Protein AF-A0A8J8CD61-F1 (afdb_monomer_lite)

InterPro domains:
  IPR012393 Tricorn protease [PTHR43253] (1-53)
  IPR029045 ClpP/crotonase-like domain superfamily [SSF52096] (2-52)

Organism: NCBI:txid2823368

Sequence (64 aa):
QPQYAFWFKDVGWNVENYGTDPTIEVEIAPQDYRAGTDTQLERALKEVTSLLSKGEGMVDEPVI

Secondary structure (DSSP, 8-state):
-------BTTTBTTTTTT----SS-----HHHHHHT--HHHHHHHHHHHHHHHHT-S--S----

Foldseek 3Di:
DDPDADQDPVCGRPCPPPHDDDPDDDDCDPVCVVVVHDRPVVVVVVVCVVCVVVVNNDDDDDPD

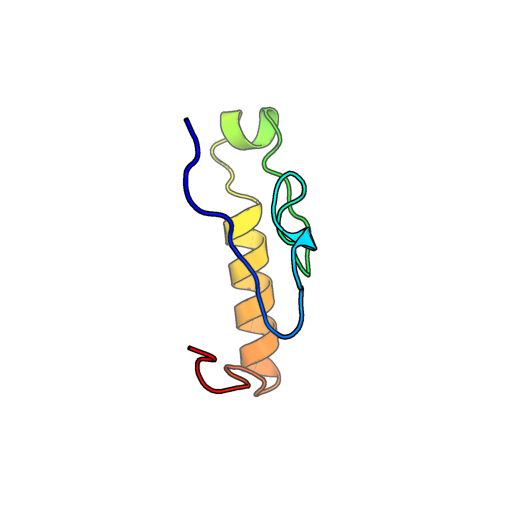Structure (mmCIF, N/CA/C/O backbone):
data_AF-A0A8J8CD61-F1
#
_entry.id   AF-A0A8J8CD61-F1
#
loop_
_atom_site.group_PDB
_atom_site.id
_atom_site.type_symbol
_atom_site.label_atom_id
_atom_site.label_alt_id
_atom_site.label_comp_id
_atom_site.label_asym_id
_atom_site.label_entity_id
_atom_site.label_seq_id
_atom_site.pdbx_PDB_ins_code
_atom_site.Cartn_x
_atom_site.Cartn_y
_atom_site.Cartn_z
_atom_site.occupancy
_atom_site.B_iso_or_equiv
_atom_site.auth_seq_id
_atom_site.auth_comp_id
_atom_site.auth_asym_id
_atom_site.auth_atom_id
_atom_site.pdbx_PDB_model_num
ATOM 1 N N . GLN A 1 1 ? 14.031 11.916 -20.868 1.00 52.75 1 GLN A N 1
ATOM 2 C CA . GLN A 1 1 ? 14.911 10.817 -20.413 1.00 52.75 1 GLN A CA 1
ATOM 3 C C . GLN A 1 1 ? 14.893 10.792 -18.887 1.00 52.75 1 GLN A C 1
ATOM 5 O O . GLN A 1 1 ? 14.911 11.890 -18.331 1.00 52.75 1 GLN A O 1
ATOM 10 N N . PRO A 1 2 ? 14.831 9.621 -18.222 1.00 75.69 2 PRO A N 1
ATOM 11 C CA . PRO A 1 2 ? 15.039 9.521 -16.777 1.00 75.69 2 PRO A CA 1
ATOM 12 C C . PRO A 1 2 ? 16.525 9.759 -16.475 1.00 75.69 2 PRO A C 1
ATOM 14 O O . PRO A 1 2 ? 17.383 9.082 -17.033 1.00 75.69 2 PRO A O 1
ATOM 17 N N . GLN A 1 3 ? 16.831 10.782 -15.675 1.00 83.50 3 GLN A N 1
ATOM 18 C CA . GLN A 1 3 ? 18.214 11.189 -15.367 1.00 83.50 3 GLN A CA 1
ATOM 19 C C . GLN A 1 3 ? 18.640 10.826 -13.939 1.00 83.50 3 GLN A C 1
ATOM 21 O O . GLN A 1 3 ? 19.809 10.978 -13.597 1.00 83.50 3 GLN A O 1
ATOM 26 N N . TYR A 1 4 ? 17.706 10.339 -13.120 1.00 82.44 4 TYR A N 1
ATOM 27 C CA . TYR A 1 4 ? 17.928 10.015 -11.716 1.00 82.44 4 TYR A CA 1
ATOM 28 C C . TYR A 1 4 ? 17.229 8.702 -11.393 1.00 82.44 4 TYR A C 1
ATOM 30 O O . TYR A 1 4 ? 16.065 8.532 -11.758 1.00 82.44 4 TYR A O 1
ATOM 38 N N . ALA A 1 5 ? 17.962 7.809 -10.734 1.00 85.38 5 ALA A N 1
ATOM 39 C CA . ALA A 1 5 ? 17.458 6.540 -10.234 1.00 85.38 5 ALA A CA 1
ATOM 40 C C . ALA A 1 5 ? 17.303 6.610 -8.710 1.00 85.38 5 ALA A C 1
ATOM 42 O O . ALA A 1 5 ? 18.079 7.303 -8.041 1.00 85.38 5 ALA A O 1
ATOM 43 N N . PHE A 1 6 ? 16.319 5.896 -8.171 1.00 85.31 6 PHE A N 1
ATOM 44 C CA . PHE A 1 6 ? 16.060 5.837 -6.734 1.00 85.31 6 PHE A CA 1
ATOM 45 C C . PHE A 1 6 ? 16.669 4.578 -6.114 1.00 85.31 6 PHE A C 1
ATOM 47 O O . PHE A 1 6 ? 16.488 3.466 -6.605 1.00 85.31 6 PHE A O 1
ATOM 54 N N . TRP 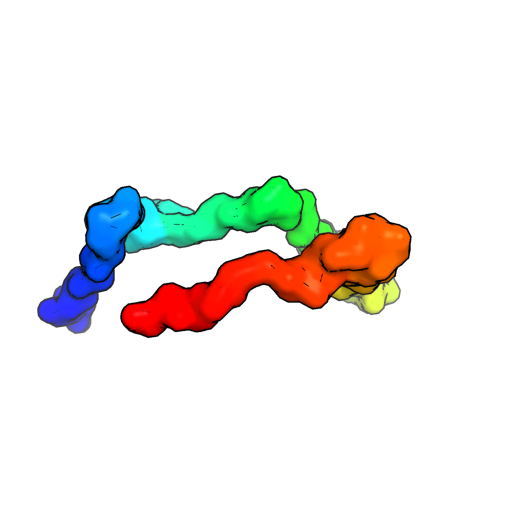A 1 7 ? 17.386 4.773 -5.007 1.00 90.25 7 TRP A N 1
ATOM 55 C CA . TRP A 1 7 ? 17.992 3.712 -4.211 1.00 90.25 7 TRP A CA 1
ATOM 56 C C . TRP A 1 7 ? 17.620 3.887 -2.746 1.00 90.25 7 TRP A C 1
ATOM 58 O O . TRP A 1 7 ? 17.712 4.995 -2.215 1.00 90.25 7 TRP A O 1
ATOM 68 N N . PHE A 1 8 ? 17.272 2.787 -2.086 1.00 88.50 8 PHE A N 1
ATOM 69 C CA . PHE A 1 8 ? 16.986 2.756 -0.653 1.00 88.50 8 PHE A CA 1
ATOM 70 C C . PHE A 1 8 ? 17.980 1.849 0.078 1.00 88.50 8 PHE A C 1
ATOM 72 O O . PHE A 1 8 ? 18.476 0.876 -0.488 1.00 88.50 8 PHE A O 1
ATOM 79 N N . LYS A 1 9 ? 18.279 2.152 1.346 1.00 90.06 9 LYS A N 1
ATOM 80 C CA . LYS A 1 9 ? 19.301 1.428 2.129 1.00 90.06 9 LYS A CA 1
ATOM 81 C C . LYS A 1 9 ? 18.977 -0.049 2.341 1.00 90.06 9 LYS A C 1
ATOM 83 O O . LYS A 1 9 ? 19.874 -0.884 2.400 1.00 90.06 9 LYS A O 1
ATOM 88 N N . ASP A 1 10 ? 17.701 -0.332 2.481 1.00 87.56 10 ASP A N 1
ATOM 89 C CA . ASP A 1 10 ? 17.079 -1.620 2.737 1.00 87.56 10 ASP A CA 1
ATOM 90 C C . ASP A 1 10 ? 16.596 -2.304 1.448 1.00 87.56 10 ASP A C 1
ATOM 92 O O . ASP A 1 10 ? 16.772 -3.512 1.305 1.00 87.56 10 ASP A O 1
ATOM 96 N N . VAL A 1 11 ? 16.050 -1.543 0.489 1.00 86.62 11 VAL A N 1
ATOM 97 C CA . VAL A 1 11 ? 15.454 -2.094 -0.750 1.00 86.62 11 VAL A CA 1
ATOM 98 C C . VAL A 1 11 ? 16.413 -2.089 -1.950 1.00 86.62 11 VAL A C 1
ATOM 100 O O . VAL A 1 11 ? 16.237 -2.848 -2.904 1.00 86.62 11 VAL A O 1
ATOM 103 N N . GLY A 1 12 ? 17.468 -1.276 -1.933 1.00 89.88 12 GLY A N 1
ATOM 104 C CA . GLY A 1 12 ? 18.393 -1.124 -3.052 1.00 89.88 12 GLY A CA 1
ATOM 105 C C . GLY A 1 12 ? 17.725 -0.502 -4.283 1.00 89.88 12 GLY A C 1
ATOM 106 O O . GLY A 1 12 ? 16.982 0.467 -4.161 1.00 89.88 12 GLY A O 1
ATOM 107 N N . TRP A 1 13 ? 17.983 -1.064 -5.468 1.00 91.50 13 TRP A N 1
ATOM 108 C CA . TRP A 1 13 ? 17.413 -0.619 -6.754 1.00 91.50 13 TRP A CA 1
ATOM 109 C C . TRP A 1 13 ? 16.079 -1.298 -7.111 1.00 91.50 13 TRP A C 1
ATOM 111 O O . TRP A 1 13 ? 15.564 -1.106 -8.207 1.00 91.50 13 TRP A O 1
ATOM 121 N N . ASN A 1 14 ? 15.529 -2.131 -6.223 1.00 90.38 14 ASN A N 1
ATOM 122 C CA . ASN A 1 14 ? 14.476 -3.088 -6.580 1.00 90.38 14 ASN A CA 1
ATOM 123 C C . ASN A 1 14 ? 13.071 -2.479 -6.732 1.00 90.38 14 ASN A C 1
ATOM 125 O O . ASN A 1 14 ? 12.150 -3.198 -7.099 1.00 90.38 14 ASN A O 1
ATOM 129 N N . VAL A 1 15 ? 12.888 -1.183 -6.456 1.00 92.62 15 VAL A N 1
ATOM 130 C CA . VAL A 1 15 ? 11.585 -0.511 -6.616 1.00 92.62 15 VAL A CA 1
ATOM 131 C C . VAL A 1 15 ? 11.293 -0.214 -8.086 1.00 92.62 15 VAL A C 1
ATOM 133 O O . VAL A 1 15 ? 10.154 -0.337 -8.542 1.00 92.62 15 VAL A O 1
ATOM 136 N N . GLU A 1 16 ? 12.307 0.194 -8.850 1.00 91.31 16 GLU A N 1
ATOM 137 C CA . GLU A 1 16 ? 12.110 0.593 -10.240 1.00 91.31 16 GLU A CA 1
ATOM 138 C C . GLU A 1 16 ? 11.624 -0.593 -11.083 1.00 91.31 16 GLU A C 1
ATOM 140 O O . GLU A 1 16 ? 12.208 -1.672 -11.060 1.00 91.31 16 GLU A O 1
ATOM 145 N N . ASN A 1 17 ? 10.546 -0.378 -11.847 1.00 91.81 17 ASN A N 1
ATOM 146 C CA . ASN A 1 17 ? 9.893 -1.394 -12.681 1.00 91.81 17 ASN A CA 1
ATOM 147 C C . ASN A 1 17 ? 9.258 -2.581 -11.912 1.00 91.81 17 ASN A C 1
ATOM 149 O O . ASN A 1 17 ? 8.898 -3.577 -12.538 1.00 91.81 17 ASN A O 1
ATOM 153 N N . TYR A 1 18 ? 9.089 -2.466 -10.587 1.00 93.12 18 TYR A N 1
ATOM 1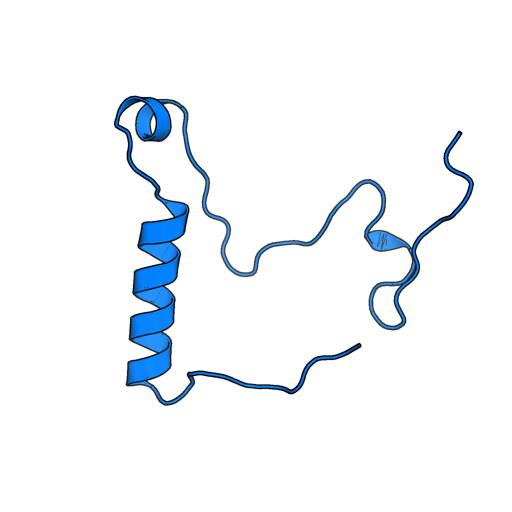54 C CA . TYR A 1 18 ? 8.376 -3.438 -9.744 1.00 93.12 18 TYR A CA 1
ATOM 155 C C . TYR A 1 18 ? 7.298 -2.756 -8.887 1.00 93.12 18 TYR A C 1
ATOM 157 O O . TYR A 1 18 ? 6.116 -3.050 -9.038 1.00 93.12 18 TYR A O 1
ATOM 165 N N . GLY A 1 19 ? 7.691 -1.778 -8.064 1.00 91.81 19 GLY A N 1
ATOM 166 C CA . GLY A 1 19 ? 6.834 -1.127 -7.071 1.00 91.81 19 GLY A CA 1
ATOM 167 C C . GLY A 1 19 ? 7.137 -1.589 -5.643 1.00 91.81 19 GLY A C 1
ATOM 168 O O . GLY A 1 19 ? 8.263 -1.977 -5.337 1.00 91.81 19 GLY A O 1
ATOM 169 N N . THR A 1 20 ? 6.132 -1.523 -4.772 1.00 92.88 20 THR A N 1
ATOM 170 C CA . THR A 1 20 ? 6.181 -2.055 -3.405 1.00 92.88 20 THR A CA 1
ATOM 171 C C . THR A 1 20 ? 4.959 -2.927 -3.195 1.00 92.88 20 THR A C 1
ATOM 173 O O . THR A 1 20 ? 3.844 -2.504 -3.502 1.00 92.88 20 THR A O 1
ATOM 176 N N . ASP A 1 21 ? 5.166 -4.113 -2.635 1.00 94.81 21 ASP A N 1
ATOM 177 C CA . ASP A 1 21 ? 4.067 -5.024 -2.354 1.00 94.81 21 ASP A CA 1
ATOM 178 C C . ASP A 1 21 ? 3.218 -4.501 -1.187 1.00 94.81 21 ASP A C 1
ATOM 180 O O . ASP A 1 21 ? 3.762 -4.135 -0.137 1.00 94.81 21 ASP A O 1
ATOM 184 N N . PRO A 1 22 ? 1.883 -4.467 -1.323 1.00 95.12 22 PRO A N 1
ATOM 185 C CA . PRO A 1 22 ? 1.025 -4.175 -0.192 1.00 95.12 22 PRO A CA 1
ATOM 186 C C . PRO A 1 22 ? 1.052 -5.353 0.788 1.00 95.12 22 PRO A C 1
ATOM 188 O O . PRO A 1 22 ? 0.985 -6.515 0.393 1.00 95.12 22 PRO A O 1
ATOM 191 N N . THR A 1 23 ? 1.048 -5.072 2.093 1.00 96.06 23 THR A N 1
ATOM 192 C CA . THR A 1 23 ? 0.874 -6.122 3.116 1.00 96.06 23 THR A CA 1
ATOM 193 C C . THR A 1 23 ? -0.442 -6.880 2.924 1.00 96.06 23 THR A C 1
ATOM 195 O O . THR A 1 23 ? -0.548 -8.068 3.222 1.00 96.06 23 THR A O 1
ATOM 198 N N . ILE A 1 24 ? -1.464 -6.167 2.449 1.00 96.50 24 ILE A N 1
ATOM 199 C CA . ILE A 1 24 ? -2.778 -6.700 2.123 1.00 9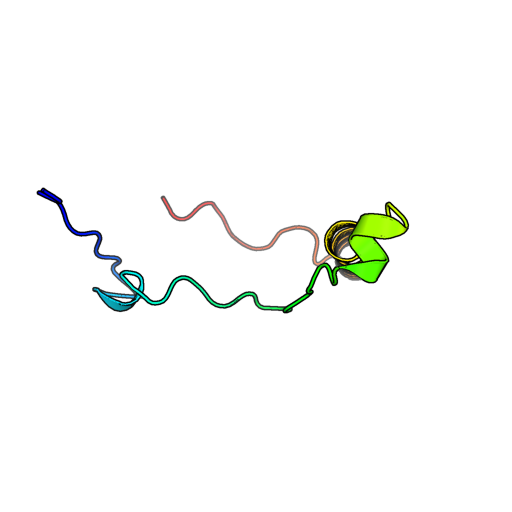6.50 24 ILE A CA 1
ATOM 200 C C . ILE A 1 24 ? -3.150 -6.181 0.738 1.00 96.50 24 ILE A C 1
ATOM 202 O O . ILE A 1 24 ? -3.471 -5.004 0.581 1.00 96.50 24 ILE A O 1
ATOM 206 N N . GLU A 1 25 ? -3.150 -7.068 -0.248 1.00 97.50 25 GLU A N 1
ATOM 207 C CA . GLU A 1 25 ? -3.637 -6.763 -1.590 1.00 97.50 25 GLU A CA 1
ATOM 208 C C . GLU A 1 25 ? -5.171 -6.687 -1.599 1.00 97.50 25 GLU A C 1
ATOM 210 O O . GLU A 1 25 ? -5.864 -7.574 -1.087 1.00 97.50 25 GLU A O 1
ATOM 215 N N . VAL A 1 26 ? -5.705 -5.596 -2.149 1.00 97.94 26 VAL A N 1
ATOM 216 C CA . VAL A 1 26 ? -7.144 -5.376 -2.311 1.00 97.94 26 VAL A CA 1
ATOM 217 C C . VAL A 1 26 ? -7.382 -4.688 -3.643 1.00 97.94 26 VAL A C 1
ATOM 219 O O . VAL A 1 26 ? -7.038 -3.523 -3.832 1.00 97.94 26 VAL A O 1
ATOM 222 N N . GLU A 1 27 ? -8.009 -5.414 -4.553 1.00 97.50 27 GLU A N 1
ATOM 223 C CA . GLU A 1 27 ? -8.362 -4.903 -5.870 1.00 97.50 27 GLU A CA 1
ATOM 224 C C . GLU A 1 27 ? -9.684 -4.132 -5.844 1.00 97.50 27 GLU A C 1
ATOM 226 O O . GLU A 1 27 ? -10.600 -4.466 -5.087 1.00 97.50 27 GLU A O 1
ATOM 231 N N . ILE A 1 28 ? -9.804 -3.138 -6.727 1.00 98.00 28 ILE A N 1
ATOM 232 C CA . ILE A 1 28 ? -11.092 -2.531 -7.093 1.00 98.00 28 ILE A CA 1
ATOM 233 C C . ILE A 1 28 ? -11.479 -3.115 -8.449 1.00 98.00 28 ILE A C 1
ATOM 235 O O . ILE A 1 28 ? -11.023 -2.645 -9.495 1.00 98.00 28 ILE A O 1
ATOM 239 N N . ALA A 1 29 ? -12.306 -4.162 -8.453 1.00 98.06 29 ALA A N 1
ATOM 240 C CA . ALA A 1 29 ? -12.695 -4.796 -9.703 1.00 98.06 29 ALA A CA 1
ATOM 241 C C . ALA A 1 29 ? -13.662 -3.895 -10.503 1.00 98.06 29 ALA A C 1
ATOM 243 O O . ALA A 1 29 ? -14.369 -3.058 -9.931 1.00 98.06 29 ALA A O 1
ATOM 244 N N . PRO A 1 30 ? -13.778 -4.068 -11.834 1.00 98.50 30 PRO A N 1
ATOM 245 C CA . PRO A 1 30 ? -14.639 -3.217 -12.660 1.00 98.50 30 PRO A CA 1
ATOM 246 C C . PRO A 1 30 ? -16.111 -3.171 -12.218 1.00 98.50 30 PRO A C 1
ATOM 248 O O . PRO A 1 30 ? -16.772 -2.143 -12.375 1.00 98.50 30 PRO A O 1
ATOM 251 N N . GLN A 1 31 ? -16.646 -4.272 -11.681 1.00 98.44 31 GLN A N 1
ATOM 252 C CA . GLN A 1 31 ? -18.002 -4.315 -11.131 1.00 98.44 31 GLN A CA 1
ATOM 253 C C . GLN A 1 31 ? -18.148 -3.526 -9.824 1.00 98.44 31 GLN A C 1
ATOM 255 O O . GLN A 1 31 ? -19.200 -2.923 -9.627 1.00 98.44 31 GLN A O 1
ATOM 260 N N . ASP A 1 32 ? -17.106 -3.474 -8.990 1.00 98.50 32 ASP A N 1
ATOM 261 C CA . ASP A 1 32 ? -17.104 -2.711 -7.736 1.00 98.50 32 ASP A CA 1
ATOM 262 C C . ASP A 1 32 ? -17.064 -1.218 -8.056 1.00 98.50 32 ASP A C 1
ATOM 264 O O . ASP A 1 32 ? -17.894 -0.450 -7.571 1.00 98.50 32 ASP A O 1
ATOM 268 N N . TYR A 1 33 ? -16.206 -0.831 -9.009 1.00 97.94 33 TYR A N 1
ATOM 269 C CA . TYR A 1 33 ? -16.186 0.529 -9.545 1.00 97.94 33 TYR A CA 1
ATOM 270 C C . TYR A 1 33 ? -17.554 0.934 -10.112 1.00 97.94 33 TYR A C 1
ATOM 272 O O . TYR A 1 33 ? -18.068 2.006 -9.799 1.00 97.94 33 TYR A O 1
ATOM 280 N N . ARG A 1 34 ? -18.190 0.062 -10.912 1.00 98.44 34 ARG A N 1
ATOM 281 C CA . ARG A 1 34 ? -19.536 0.316 -11.456 1.00 98.44 34 ARG A CA 1
ATOM 282 C C . ARG A 1 34 ? -20.586 0.470 -10.352 1.00 98.44 34 ARG A C 1
ATOM 284 O O . ARG A 1 34 ? -21.516 1.254 -10.520 1.00 98.44 34 ARG A O 1
ATOM 291 N N . ALA A 1 35 ? -20.463 -0.291 -9.270 1.00 98.25 35 ALA A N 1
ATOM 292 C CA . ALA A 1 35 ? -21.356 -0.220 -8.120 1.00 98.25 35 ALA A CA 1
ATOM 293 C C . ALA A 1 35 ? -21.065 0.981 -7.198 1.00 98.25 35 ALA A C 1
ATOM 295 O O . ALA A 1 35 ? -21.878 1.275 -6.325 1.00 98.25 35 ALA A O 1
ATOM 296 N N . GLY A 1 36 ? -19.946 1.690 -7.399 1.00 98.12 36 GLY A N 1
ATOM 297 C CA . GLY A 1 36 ? -19.491 2.760 -6.510 1.00 98.12 36 GLY A CA 1
ATOM 298 C C . GLY A 1 36 ? -18.964 2.247 -5.166 1.00 98.12 36 GLY A C 1
ATOM 299 O O . GLY A 1 36 ? -18.955 2.997 -4.193 1.00 98.12 36 GLY A O 1
ATOM 300 N N . THR A 1 37 ? -18.560 0.978 -5.101 1.00 98.25 37 THR A N 1
ATOM 301 C CA . THR A 1 37 ? -18.025 0.337 -3.897 1.00 98.25 37 THR A CA 1
ATOM 302 C C . THR A 1 37 ? -16.505 0.469 -3.871 1.00 98.25 37 THR A C 1
ATOM 304 O O . THR A 1 37 ? -15.821 -0.008 -4.776 1.00 98.25 37 THR A O 1
ATOM 307 N N . ASP A 1 38 ? -15.973 1.095 -2.820 1.00 98.44 38 ASP A N 1
ATOM 308 C CA . ASP A 1 38 ? -14.532 1.193 -2.574 1.00 98.44 38 ASP A CA 1
ATOM 309 C C . ASP A 1 38 ? -14.086 0.081 -1.614 1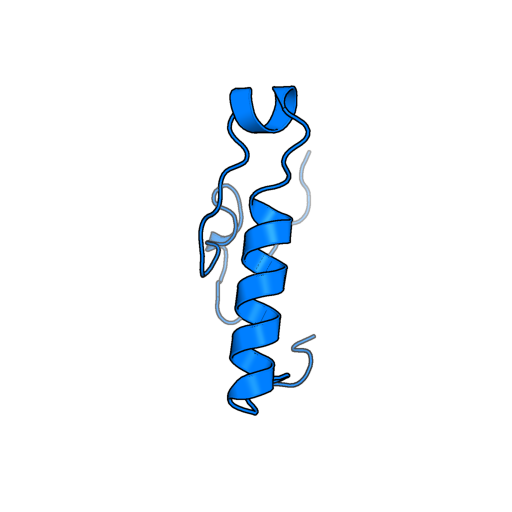.00 98.44 38 ASP A C 1
ATOM 311 O O . ASP A 1 38 ? -14.112 0.217 -0.387 1.00 98.44 38 ASP A O 1
ATOM 315 N N . THR A 1 39 ? -13.679 -1.046 -2.193 1.00 98.44 39 THR A N 1
ATOM 316 C CA . THR A 1 39 ? -13.218 -2.235 -1.465 1.00 98.44 39 THR A CA 1
ATOM 317 C C . THR A 1 39 ? -11.944 -1.971 -0.655 1.00 98.44 39 THR A C 1
ATOM 319 O O . THR A 1 39 ? -11.754 -2.576 0.406 1.00 98.44 39 THR A O 1
ATOM 322 N N . GLN A 1 40 ? -11.081 -1.053 -1.109 1.00 98.50 40 GLN A N 1
ATOM 323 C CA . GLN A 1 40 ? -9.840 -0.698 -0.417 1.00 98.50 40 GLN A CA 1
ATOM 324 C C . GLN A 1 40 ? -10.134 0.101 0.853 1.00 98.50 40 GLN A C 1
ATOM 326 O O . GLN A 1 40 ? -9.605 -0.230 1.918 1.00 98.50 40 GLN A O 1
ATOM 331 N N . LEU A 1 41 ? -11.023 1.097 0.781 1.00 98.44 41 LEU A N 1
ATOM 332 C CA . LEU A 1 41 ? -11.428 1.884 1.947 1.00 98.44 41 LEU A CA 1
ATOM 333 C C . LEU A 1 41 ? -12.165 1.027 2.982 1.00 98.44 41 LEU A C 1
ATOM 335 O O . LEU A 1 41 ? -11.885 1.126 4.179 1.00 98.44 41 LEU A O 1
ATOM 339 N N . GLU A 1 42 ? -13.066 0.147 2.540 1.00 98.31 42 GLU A N 1
ATOM 340 C CA . GLU A 1 42 ? -13.753 -0.792 3.432 1.00 98.31 42 GLU A CA 1
ATOM 341 C C . GLU A 1 42 ? -12.762 -1.704 4.166 1.00 98.31 42 GLU A C 1
ATOM 343 O O . GLU A 1 42 ? -12.859 -1.885 5.388 1.00 98.31 42 GLU A O 1
ATOM 348 N N . ARG A 1 43 ? -11.762 -2.240 3.449 1.00 98.25 43 ARG A N 1
ATOM 349 C CA . ARG A 1 43 ? -10.710 -3.043 4.077 1.00 98.25 43 ARG A CA 1
ATOM 350 C C . ARG A 1 43 ? -9.886 -2.213 5.058 1.00 98.25 43 ARG A C 1
ATOM 352 O O . ARG A 1 43 ? -9.652 -2.679 6.172 1.00 98.25 43 ARG A O 1
ATOM 359 N N . ALA A 1 44 ? -9.485 -1.001 4.683 1.00 97.62 44 ALA A N 1
ATOM 360 C CA . ALA A 1 44 ? -8.688 -0.121 5.533 1.00 97.62 44 ALA A CA 1
ATOM 361 C C . ALA A 1 44 ? -9.406 0.205 6.852 1.00 97.62 44 ALA A C 1
ATOM 363 O O . ALA A 1 44 ? -8.812 0.074 7.922 1.00 97.62 44 ALA A O 1
ATOM 364 N N . LEU A 1 45 ? -10.699 0.547 6.802 1.00 98.00 45 LEU A N 1
ATOM 365 C CA . LEU A 1 45 ? -11.501 0.824 7.999 1.00 98.00 45 LEU A CA 1
ATOM 366 C C . LEU A 1 45 ? -11.580 -0.388 8.931 1.00 98.00 45 LEU A C 1
ATOM 368 O O 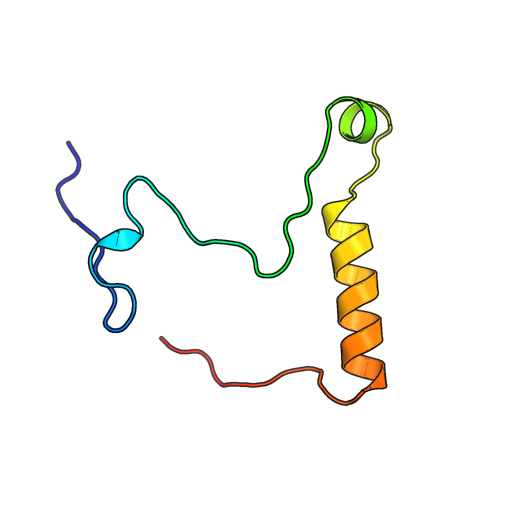. LEU A 1 45 ? -11.442 -0.246 10.151 1.00 98.00 45 LEU A O 1
ATOM 372 N N . LYS A 1 46 ? -11.765 -1.586 8.366 1.00 97.75 46 LYS A N 1
ATOM 373 C CA . LYS A 1 46 ? -11.777 -2.833 9.136 1.00 97.75 46 LYS A CA 1
ATOM 374 C C . LYS A 1 46 ? -10.443 -3.073 9.843 1.00 97.75 46 LYS A C 1
ATOM 376 O O . LYS A 1 46 ? -10.442 -3.385 11.034 1.00 97.75 46 LYS A O 1
ATOM 381 N N . GLU A 1 47 ? -9.327 -2.925 9.132 1.00 96.75 47 GLU A N 1
ATOM 382 C CA . GLU A 1 47 ? -7.999 -3.158 9.707 1.00 96.75 47 GLU A CA 1
ATOM 383 C C . GLU A 1 47 ? -7.651 -2.114 10.767 1.00 96.75 47 GLU A C 1
ATOM 385 O O . GLU A 1 47 ? -7.258 -2.483 11.870 1.00 96.75 47 GLU A O 1
ATOM 390 N N . VAL A 1 48 ? -7.895 -0.826 10.508 1.00 95.62 48 VAL A N 1
ATOM 391 C CA . VAL A 1 48 ? -7.656 0.239 11.496 1.00 95.62 48 VAL A CA 1
ATOM 392 C C . VAL A 1 48 ? -8.482 0.011 12.762 1.00 95.62 48 VAL A C 1
ATOM 394 O O . VAL A 1 48 ? -7.949 0.095 13.866 1.00 95.62 48 VAL A O 1
ATOM 397 N N . THR A 1 49 ? -9.762 -0.345 12.632 1.00 96.44 49 THR A N 1
ATOM 398 C CA . THR A 1 49 ? -10.618 -0.635 13.796 1.00 96.44 49 THR A CA 1
ATOM 399 C C . THR A 1 49 ? -10.096 -1.836 14.592 1.00 96.44 49 THR A C 1
ATOM 401 O O . THR A 1 49 ? -10.063 -1.805 15.823 1.00 96.44 49 THR A O 1
ATOM 404 N N . SER A 1 50 ? -9.640 -2.882 13.897 1.00 95.31 50 SER A N 1
ATOM 405 C CA . SER A 1 50 ? -9.021 -4.065 14.503 1.00 95.31 50 SER A CA 1
ATOM 406 C C . SER A 1 50 ? -7.735 -3.708 15.259 1.00 95.31 50 SER A C 1
ATOM 408 O O . SER A 1 50 ? -7.611 -4.053 16.434 1.00 95.31 50 SER A O 1
ATOM 410 N N . LEU A 1 51 ? -6.818 -2.959 14.643 1.00 94.81 51 LEU A N 1
ATOM 411 C CA . LEU A 1 51 ? -5.561 -2.524 15.263 1.00 94.81 51 LEU A CA 1
ATOM 412 C C . LEU A 1 51 ? -5.806 -1.659 16.505 1.00 94.81 51 LEU A C 1
ATOM 414 O O . LEU A 1 51 ? -5.215 -1.904 17.556 1.00 94.81 51 LEU A O 1
ATOM 418 N N . LEU A 1 52 ? -6.738 -0.705 16.428 1.00 92.94 52 LEU A N 1
ATOM 419 C CA . LEU A 1 52 ? -7.120 0.128 17.572 1.00 92.94 52 LEU A CA 1
ATOM 420 C C . LEU A 1 52 ? -7.662 -0.712 18.732 1.00 92.94 52 LEU A C 1
ATOM 422 O O . LEU A 1 52 ? -7.291 -0.479 19.880 1.00 92.94 52 LEU A O 1
ATOM 426 N N . SER A 1 53 ? -8.485 -1.725 18.443 1.00 93.44 53 SER A N 1
ATOM 427 C CA . SER A 1 53 ? -9.021 -2.621 19.477 1.00 93.44 53 SER A CA 1
ATOM 428 C C . SER A 1 53 ? -7.942 -3.453 20.183 1.00 93.44 53 SER A C 1
ATOM 430 O O . SER A 1 53 ? -8.118 -3.824 21.342 1.00 93.44 53 SER A O 1
ATOM 432 N N . LYS A 1 54 ? -6.815 -3.713 19.508 1.00 91.31 54 LYS A N 1
ATOM 433 C CA . LYS A 1 54 ? -5.662 -4.446 20.050 1.00 91.31 54 LYS A CA 1
ATOM 434 C C . LYS A 1 54 ? -4.638 -3.543 20.745 1.00 91.31 54 LYS A C 1
ATOM 436 O O . LYS A 1 54 ? -3.715 -4.057 21.366 1.00 91.31 54 LYS A O 1
ATOM 441 N N . GLY A 1 55 ? -4.790 -2.219 20.653 1.00 87.00 55 GLY A N 1
ATOM 442 C CA . GLY A 1 55 ? -3.783 -1.259 21.118 1.00 87.00 55 GLY A CA 1
ATOM 443 C C . GLY A 1 55 ? -2.567 -1.138 20.189 1.00 87.00 55 GLY A C 1
ATOM 444 O O . GLY A 1 55 ? -1.539 -0.621 20.604 1.00 87.00 55 GLY A O 1
ATOM 445 N N . GLU A 1 56 ? -2.684 -1.589 18.938 1.00 82.81 56 GLU A N 1
ATOM 446 C CA . GLU A 1 56 ? -1.633 -1.569 17.902 1.00 82.81 56 GLU A CA 1
ATOM 447 C C . GLU A 1 56 ? -1.760 -0.340 16.976 1.00 82.81 56 GLU A C 1
ATOM 449 O O . GLU A 1 56 ? -1.233 -0.304 15.863 1.00 82.81 56 GLU A O 1
ATOM 454 N N . GLY A 1 57 ? -2.512 0.677 17.403 1.00 63.88 57 GLY A N 1
ATOM 455 C CA . GLY A 1 57 ? -2.728 1.905 16.645 1.00 63.88 57 GLY A CA 1
ATOM 456 C C . GLY A 1 57 ? -1.492 2.801 16.670 1.00 63.88 57 GLY A C 1
ATOM 457 O O . GLY A 1 57 ? -1.432 3.693 17.506 1.00 63.88 57 GLY A O 1
ATOM 458 N N . MET A 1 58 ? -0.574 2.570 15.725 1.00 67.81 58 MET A N 1
ATOM 459 C CA . MET A 1 58 ? 0.734 3.221 15.497 1.00 67.81 58 MET A CA 1
ATOM 460 C C . MET A 1 58 ? 1.921 2.509 16.162 1.00 67.81 58 MET A C 1
ATOM 462 O O . MET A 1 58 ? 2.134 2.594 17.369 1.00 67.81 58 MET A O 1
ATOM 466 N N . VAL A 1 59 ? 2.736 1.871 15.319 1.00 62.56 59 VAL A N 1
ATOM 467 C CA . VAL A 1 59 ? 4.100 1.430 15.621 1.00 62.56 59 VAL A CA 1
ATOM 468 C C . VAL A 1 59 ? 5.052 2.020 14.569 1.00 62.56 59 VAL A C 1
ATOM 470 O O . VAL A 1 59 ? 4.782 1.939 13.374 1.00 62.56 59 VAL A O 1
ATOM 473 N N . ASP A 1 60 ? 6.126 2.619 15.083 1.00 58.84 60 ASP A N 1
ATOM 474 C CA . ASP A 1 60 ? 7.301 3.256 14.466 1.00 58.84 60 ASP A CA 1
ATOM 475 C C . ASP A 1 60 ? 7.231 4.666 13.839 1.00 58.84 60 ASP A C 1
ATOM 477 O O . ASP A 1 60 ? 6.313 5.061 13.120 1.00 58.84 60 ASP A O 1
ATOM 481 N N . GLU A 1 61 ? 8.274 5.433 14.198 1.00 55.16 61 GLU A N 1
ATOM 482 C CA . GLU A 1 61 ? 8.592 6.796 13.770 1.00 55.16 61 GLU A CA 1
ATOM 483 C C . GLU A 1 61 ? 8.851 6.884 12.258 1.00 55.16 61 GLU A C 1
ATOM 485 O O . GLU A 1 61 ? 9.297 5.910 11.647 1.00 55.16 61 GLU A O 1
ATOM 490 N N . PRO A 1 62 ? 8.610 8.052 11.630 1.00 47.66 62 PRO A N 1
ATOM 491 C CA . PRO A 1 62 ? 8.852 8.222 10.206 1.00 47.66 62 PRO A CA 1
ATOM 492 C C . PRO A 1 62 ? 10.331 7.980 9.887 1.00 47.66 62 PRO A C 1
ATOM 494 O O . PRO A 1 62 ? 11.202 8.749 10.292 1.00 47.66 62 PRO A O 1
ATOM 497 N N . VAL A 1 63 ? 10.608 6.928 9.118 1.00 54.75 63 VAL A N 1
ATOM 498 C CA . VAL A 1 63 ? 11.900 6.751 8.454 1.00 54.75 63 VAL A CA 1
ATOM 499 C C . VAL A 1 63 ? 11.922 7.718 7.270 1.00 54.75 63 VAL A C 1
ATOM 501 O O . VAL A 1 63 ? 11.359 7.427 6.214 1.00 54.75 63 VAL A O 1
ATOM 504 N N . ILE A 1 64 ? 12.507 8.899 7.487 1.00 45.22 64 ILE A N 1
ATOM 505 C CA . ILE A 1 64 ? 12.949 9.818 6.424 1.00 45.22 64 ILE A CA 1
ATOM 506 C C . ILE A 1 64 ? 14.428 9.589 6.134 1.00 45.22 64 ILE A C 1
ATOM 508 O O . ILE A 1 64 ? 15.202 9.454 7.110 1.00 45.22 64 ILE A O 1
#

Radius of gyration: 16.87 Å; chains: 1; bounding box: 41×18×42 Å

pLDDT: mean 88.4, std 14.04, range [45.22, 98.5]